Protein AF-A0A9D6GBI6-F1 (afdb_monomer_lite)

Foldseek 3Di:
DQVVCVVVVDDDAAADPPDDQVCCCVPPVHRHDPDQDLQQPDLEAEQDDQDVVVLPDALSSVQSRHHQCGEYEYAPCSCVVHDHDPRYYYDYD

Secondary structure (DSSP, 8-state):
-HHHHHHTT----B--SSS-HHHHHHHH---B-SS---S--EEEEEE-S--HHHHT--HHHHHHHEEEEEEEEESS-TTTTS---TTSEEEE-

Radius of gyration: 13.24 Å; chains: 1; bounding box: 26×38×24 Å

Structure (mmCIF, N/CA/C/O backbone):
data_AF-A0A9D6GBI6-F1
#
_entry.id   AF-A0A9D6GBI6-F1
#
loop_
_atom_site.group_PDB
_atom_site.id
_atom_site.type_symbol
_atom_site.label_atom_id
_atom_site.label_alt_id
_atom_site.label_comp_id
_atom_site.label_asym_id
_atom_site.label_entity_id
_atom_site.label_seq_id
_atom_site.pdbx_PDB_ins_code
_atom_site.Cartn_x
_atom_site.Cartn_y
_atom_site.Cartn_z
_atom_site.occupancy
_atom_site.B_iso_or_equiv
_atom_site.auth_seq_id
_atom_site.auth_comp_id
_atom_site.auth_asym_id
_atom_site.auth_atom_id
_atom_site.pdbx_PDB_model_num
ATOM 1 N N . MET A 1 1 ? -8.690 8.800 -6.043 1.00 94.12 1 MET A N 1
ATOM 2 C CA . MET A 1 1 ? -8.939 7.686 -5.100 1.00 94.12 1 MET A CA 1
ATOM 3 C C . MET A 1 1 ? -8.781 8.107 -3.639 1.00 94.12 1 MET A C 1
ATOM 5 O O . MET A 1 1 ? -9.792 8.161 -2.957 1.00 94.12 1 MET A O 1
ATOM 9 N N . ILE A 1 2 ? -7.579 8.477 -3.168 1.00 97.00 2 ILE A N 1
ATOM 10 C CA . ILE A 1 2 ? -7.317 8.795 -1.743 1.00 97.00 2 ILE A CA 1
ATOM 11 C C . ILE A 1 2 ? -8.312 9.815 -1.162 1.00 97.00 2 ILE A C 1
ATOM 13 O O . ILE A 1 2 ? -8.954 9.534 -0.156 1.00 97.00 2 ILE A O 1
ATOM 17 N N . LYS A 1 3 ? -8.498 10.971 -1.823 1.00 96.69 3 LYS A N 1
ATOM 18 C CA . LYS A 1 3 ? -9.451 12.008 -1.377 1.00 96.69 3 LYS A CA 1
ATOM 19 C C . LYS A 1 3 ? -10.889 11.486 -1.261 1.00 96.69 3 LYS A C 1
ATOM 21 O O . LYS A 1 3 ? -11.571 11.818 -0.304 1.00 96.69 3 LYS A O 1
ATOM 26 N N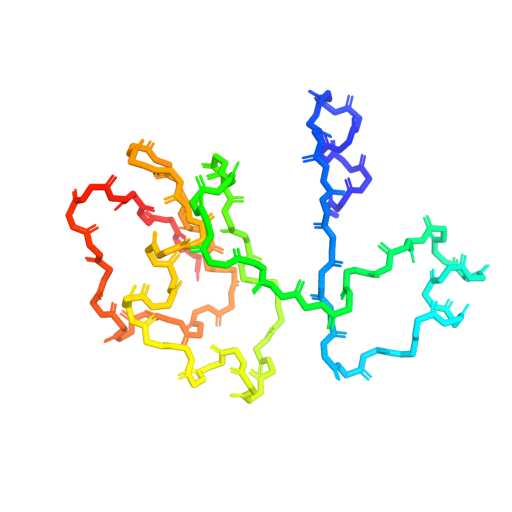 . ALA A 1 4 ? -11.328 10.649 -2.203 1.00 97.56 4 ALA A N 1
ATOM 27 C CA . ALA A 1 4 ? -12.676 10.086 -2.196 1.00 97.56 4 ALA A CA 1
ATOM 28 C C . ALA A 1 4 ? -12.875 9.101 -1.035 1.00 97.56 4 ALA A C 1
ATOM 30 O O . ALA A 1 4 ? -13.886 9.185 -0.350 1.00 97.56 4 ALA A O 1
ATOM 31 N N . LEU A 1 5 ? -11.900 8.225 -0.767 1.00 97.50 5 LEU A N 1
ATOM 32 C CA . LEU A 1 5 ? -11.955 7.304 0.375 1.00 97.50 5 LEU A CA 1
ATOM 33 C C . LEU A 1 5 ? -11.981 8.065 1.709 1.00 97.50 5 LEU A C 1
ATOM 35 O O . LEU A 1 5 ? -12.817 7.774 2.560 1.00 97.50 5 LEU A O 1
ATOM 39 N N . LYS A 1 6 ? -11.136 9.095 1.860 1.00 97.25 6 LYS A N 1
ATOM 40 C CA . LYS A 1 6 ? -11.161 9.973 3.042 1.00 97.25 6 LYS A CA 1
ATOM 41 C C . LYS A 1 6 ? -12.510 10.687 3.200 1.00 97.25 6 LYS A C 1
ATOM 43 O O . LYS A 1 6 ? -13.039 10.739 4.302 1.00 97.25 6 LYS A O 1
ATOM 48 N N . ALA A 1 7 ? -13.097 11.181 2.107 1.00 97.75 7 ALA A N 1
ATOM 49 C CA . ALA A 1 7 ? -14.412 11.832 2.125 1.00 97.75 7 ALA A CA 1
ATOM 50 C C . ALA A 1 7 ? -15.559 10.886 2.532 1.00 97.75 7 ALA A C 1
ATOM 52 O O . ALA A 1 7 ? -16.556 11.347 3.073 1.00 97.75 7 ALA A O 1
ATOM 53 N N . HIS A 1 8 ? -15.403 9.574 2.324 1.00 98.00 8 HIS A N 1
ATOM 54 C CA . HIS A 1 8 ? -16.341 8.547 2.796 1.00 98.00 8 HIS A CA 1
ATOM 55 C C . HIS A 1 8 ? -16.056 8.074 4.235 1.00 98.00 8 HIS A C 1
ATOM 57 O O . HIS A 1 8 ? -16.659 7.109 4.694 1.00 98.00 8 HIS A O 1
ATOM 63 N N . GLY A 1 9 ? -15.153 8.740 4.962 1.00 97.88 9 GLY A N 1
ATOM 64 C CA . GLY A 1 9 ? -14.865 8.447 6.369 1.00 97.88 9 GLY A CA 1
ATOM 65 C C . GLY A 1 9 ? -13.796 7.378 6.602 1.00 97.88 9 GLY A C 1
ATOM 66 O O . GLY A 1 9 ? -13.620 6.935 7.734 1.00 97.88 9 GLY A O 1
ATOM 67 N N . HIS A 1 10 ? -13.059 6.957 5.570 1.00 97.94 10 HIS A N 1
ATOM 68 C CA . HIS A 1 10 ? -11.964 6.003 5.747 1.00 97.94 10 HIS A CA 1
ATOM 69 C C . HIS A 1 10 ? -10.671 6.687 6.205 1.00 97.94 10 HIS A C 1
ATOM 71 O O . HIS A 1 10 ? -10.267 7.725 5.673 1.00 97.94 10 HIS A O 1
ATOM 77 N N . HIS A 1 11 ? -9.961 6.039 7.129 1.00 97.50 11 HIS A N 1
ATOM 78 C CA . HIS A 1 11 ? -8.560 6.342 7.404 1.00 97.50 11 HIS A CA 1
ATOM 79 C C . HIS A 1 11 ? -7.700 5.754 6.283 1.00 97.50 11 HIS A C 1
ATOM 81 O O . HIS A 1 11 ? -7.820 4.574 5.958 1.00 97.50 11 HIS A O 1
ATOM 87 N N . VAL A 1 12 ? -6.869 6.590 5.657 1.00 97.50 12 VAL A N 1
ATOM 88 C CA . VAL A 1 12 ? -6.068 6.196 4.491 1.00 97.50 12 VAL A CA 1
ATOM 89 C C . VAL A 1 12 ? -4.625 6.612 4.700 1.00 97.50 12 VAL A C 1
ATOM 91 O O . VAL A 1 12 ? -4.315 7.808 4.645 1.00 97.50 12 VAL A O 1
ATOM 94 N N . ASP A 1 13 ? -3.777 5.604 4.854 1.00 98.06 13 ASP A N 1
ATOM 95 C CA . ASP A 1 13 ? -2.331 5.729 4.760 1.00 98.06 13 ASP A CA 1
ATOM 96 C C . ASP A 1 13 ? -1.866 5.462 3.327 1.00 98.06 13 ASP A C 1
ATOM 98 O O . ASP A 1 13 ? -2.511 4.734 2.566 1.00 98.06 13 ASP A O 1
ATOM 102 N N . VAL A 1 14 ? -0.743 6.067 2.944 1.00 97.94 14 VAL A N 1
ATOM 103 C CA . VAL A 1 14 ? -0.178 5.951 1.596 1.00 97.94 14 VAL A CA 1
ATOM 104 C C . VAL A 1 14 ? 1.292 5.605 1.725 1.00 97.94 14 VAL A C 1
ATOM 106 O O . VAL A 1 14 ? 2.012 6.285 2.441 1.00 97.94 14 VAL A O 1
ATOM 109 N N . HIS A 1 15 ? 1.741 4.579 1.016 1.00 98.19 15 HIS A N 1
ATOM 110 C CA . HIS A 1 15 ? 3.154 4.248 0.878 1.00 98.19 15 HIS A CA 1
ATOM 111 C C . HIS A 1 15 ? 3.497 4.233 -0.610 1.00 98.19 15 HIS A C 1
ATOM 113 O O . HIS A 1 15 ? 2.828 3.559 -1.398 1.00 98.19 15 HIS A O 1
ATOM 119 N N . ASP A 1 16 ? 4.548 4.949 -0.989 1.00 97.69 16 ASP A N 1
ATOM 120 C CA . ASP A 1 16 ? 5.095 4.947 -2.341 1.00 97.69 16 ASP A CA 1
ATOM 121 C C . ASP A 1 16 ? 6.622 4.899 -2.247 1.00 97.69 16 ASP A C 1
ATOM 123 O O . ASP A 1 16 ? 7.240 5.803 -1.700 1.00 97.69 16 ASP A O 1
ATOM 127 N N . ALA A 1 17 ? 7.220 3.809 -2.732 1.00 96.06 17 ALA A N 1
ATOM 128 C CA . ALA A 1 17 ? 8.663 3.600 -2.676 1.00 96.06 17 ALA A CA 1
ATOM 129 C C . ALA A 1 17 ? 9.440 4.433 -3.708 1.00 96.06 17 ALA A C 1
ATOM 131 O O . ALA A 1 17 ? 10.664 4.502 -3.624 1.00 96.06 17 ALA A O 1
ATOM 132 N N . MET A 1 18 ? 8.752 4.995 -4.705 1.00 96.88 18 MET A N 1
ATOM 133 C CA . MET A 1 18 ? 9.366 5.733 -5.810 1.00 96.88 18 MET A CA 1
ATOM 134 C C . MET A 1 18 ? 9.092 7.236 -5.740 1.00 96.88 18 MET A C 1
ATOM 136 O O . MET A 1 18 ? 9.759 7.996 -6.439 1.00 96.88 18 MET A O 1
ATOM 140 N N . ALA A 1 19 ? 8.110 7.664 -4.946 1.00 97.06 19 ALA A N 1
ATOM 141 C CA . ALA A 1 19 ? 7.784 9.073 -4.779 1.00 97.06 19 ALA A CA 1
ATOM 142 C C . ALA A 1 19 ? 8.689 9.751 -3.743 1.00 97.06 19 ALA A C 1
ATOM 144 O O . ALA A 1 19 ? 9.030 9.169 -2.713 1.00 97.06 19 ALA A O 1
ATOM 145 N N . ASP A 1 20 ? 9.009 11.017 -3.995 1.00 98.00 20 ASP A N 1
ATOM 146 C CA . ASP A 1 20 ? 9.651 11.884 -3.015 1.00 98.00 20 ASP A CA 1
ATOM 147 C C . ASP A 1 20 ? 8.634 12.289 -1.918 1.00 98.00 20 ASP A C 1
ATOM 149 O O . ASP A 1 20 ? 7.564 12.824 -2.243 1.00 98.00 20 ASP A O 1
ATOM 153 N N . PRO A 1 21 ? 8.917 12.034 -0.624 1.00 97.62 21 PRO A N 1
ATOM 154 C CA . PRO A 1 21 ? 7.997 12.375 0.460 1.00 97.62 21 PRO A CA 1
ATOM 155 C C . PRO A 1 21 ? 7.740 13.878 0.625 1.00 97.62 21 PRO A C 1
ATOM 157 O O . PRO A 1 21 ? 6.611 14.262 0.943 1.00 97.62 21 PRO A O 1
ATOM 160 N N . GLU A 1 22 ? 8.747 14.729 0.408 1.00 97.94 22 GLU A N 1
ATOM 161 C CA . GLU A 1 22 ? 8.611 16.184 0.534 1.00 97.94 22 GLU A CA 1
ATOM 162 C C . GLU A 1 22 ? 7.744 16.740 -0.597 1.00 97.94 22 GLU A C 1
ATOM 164 O O . GLU A 1 22 ? 6.861 17.572 -0.365 1.00 97.94 22 GLU A O 1
ATOM 169 N N . GLU A 1 23 ? 7.927 16.246 -1.821 1.00 98.19 23 GLU A N 1
ATOM 170 C CA . GLU A 1 23 ? 7.074 16.616 -2.950 1.00 98.19 23 GLU A CA 1
ATOM 171 C C . GLU A 1 23 ? 5.636 16.119 -2.769 1.00 98.19 23 GLU A C 1
ATOM 173 O O . GLU A 1 23 ? 4.686 16.863 -3.045 1.00 98.19 23 GLU A O 1
ATOM 178 N N . ALA A 1 24 ? 5.449 14.894 -2.267 1.00 97.81 24 ALA A N 1
ATOM 179 C CA . ALA A 1 24 ? 4.128 14.337 -1.988 1.00 97.81 24 ALA A CA 1
ATOM 180 C C . ALA A 1 24 ? 3.354 15.172 -0.953 1.00 97.81 24 ALA A C 1
ATOM 182 O O . ALA A 1 24 ? 2.162 15.455 -1.140 1.00 97.81 24 ALA A O 1
ATOM 183 N N . GLU A 1 25 ? 4.022 15.626 0.109 1.00 97.31 25 GLU A N 1
ATOM 184 C CA . GLU A 1 25 ? 3.413 16.510 1.101 1.00 97.31 25 GLU A CA 1
ATOM 185 C C . GLU A 1 25 ? 3.152 17.905 0.517 1.00 97.31 25 GLU A C 1
ATOM 187 O O . GLU A 1 25 ? 2.019 18.387 0.587 1.00 97.31 25 GLU A O 1
ATOM 192 N N . ARG A 1 26 ? 4.146 18.523 -0.135 1.00 98.00 26 ARG A N 1
ATOM 193 C CA . ARG A 1 26 ? 4.043 19.887 -0.683 1.00 98.00 26 ARG A CA 1
ATOM 194 C C . ARG A 1 26 ? 2.942 20.028 -1.730 1.00 98.00 26 ARG A C 1
ATOM 196 O O . ARG A 1 26 ? 2.220 21.023 -1.723 1.00 98.00 26 ARG A O 1
ATOM 203 N N . PHE A 1 27 ? 2.823 19.069 -2.646 1.00 97.19 27 PHE A N 1
ATOM 204 C CA . PHE A 1 27 ? 1.919 19.187 -3.793 1.00 97.19 27 PHE A CA 1
ATOM 205 C C . PHE A 1 27 ? 0.572 18.493 -3.592 1.00 97.19 27 PHE A C 1
ATOM 207 O O . PHE A 1 27 ? -0.429 18.927 -4.165 1.00 97.19 27 PHE A O 1
ATOM 214 N N . TYR A 1 28 ? 0.517 17.435 -2.778 1.00 95.31 28 TYR A N 1
ATOM 215 C CA . TYR A 1 28 ? -0.697 16.633 -2.608 1.00 95.31 28 TYR A CA 1
ATOM 216 C C . TYR A 1 28 ? -1.224 16.602 -1.170 1.00 95.31 28 TYR A C 1
ATOM 218 O O . TYR A 1 28 ? -2.323 16.081 -0.950 1.00 95.31 28 TYR A O 1
ATOM 226 N N . GLY A 1 29 ? -0.491 17.160 -0.200 1.00 95.88 29 GLY A N 1
ATOM 227 C CA . GLY A 1 29 ? -0.840 17.086 1.221 1.00 95.88 29 GLY A CA 1
ATOM 228 C C . GLY A 1 29 ? -0.805 15.653 1.754 1.00 95.88 29 GLY A C 1
ATOM 229 O O . GLY A 1 29 ? -1.583 15.301 2.646 1.00 95.88 29 GLY A O 1
ATOM 230 N N . LEU A 1 30 ? 0.021 14.790 1.154 1.00 96.44 30 LEU A N 1
ATOM 231 C CA . LEU A 1 30 ? 0.129 13.381 1.511 1.00 96.44 30 LEU A CA 1
ATOM 232 C C . LEU A 1 30 ? 1.422 13.132 2.278 1.00 96.44 30 LEU A C 1
ATOM 234 O O . LEU A 1 30 ? 2.505 13.191 1.710 1.00 96.44 30 LEU A O 1
ATOM 238 N N . LYS A 1 31 ? 1.289 12.772 3.555 1.00 97.38 31 LYS A N 1
ATOM 239 C CA . LYS A 1 31 ? 2.390 12.190 4.320 1.00 97.38 31 LYS A CA 1
ATOM 240 C C . LYS A 1 31 ? 2.522 10.721 3.948 1.00 97.38 31 LYS A C 1
ATOM 242 O O . LYS A 1 31 ? 1.607 9.940 4.218 1.00 97.38 31 LYS A O 1
ATOM 247 N N . LEU A 1 32 ? 3.626 10.371 3.298 1.00 98.12 32 LEU A N 1
ATOM 248 C CA . LEU A 1 32 ? 3.910 8.992 2.922 1.00 98.12 32 LEU A CA 1
ATOM 249 C C . LEU A 1 32 ? 4.418 8.210 4.135 1.00 98.12 32 LEU A C 1
ATOM 251 O O . LEU A 1 32 ? 5.255 8.690 4.899 1.00 98.12 32 LEU A O 1
ATOM 255 N N . LEU A 1 33 ? 3.924 6.987 4.300 1.00 97.81 33 LEU A N 1
ATOM 256 C CA . LEU A 1 33 ? 4.518 6.030 5.214 1.00 97.81 33 LEU A CA 1
ATOM 257 C C . LEU A 1 33 ? 5.925 5.683 4.714 1.00 97.81 33 LEU A C 1
ATOM 259 O O . LEU A 1 33 ? 6.073 5.334 3.543 1.00 97.81 33 LEU A O 1
ATOM 263 N N . PRO A 1 34 ? 6.944 5.702 5.588 1.00 95.88 34 PRO A N 1
ATOM 264 C CA . PRO A 1 34 ? 8.312 5.366 5.199 1.00 95.88 34 PRO A CA 1
ATOM 265 C C . PRO A 1 34 ? 8.522 3.856 5.018 1.00 95.88 34 PRO A C 1
ATOM 267 O O . PRO A 1 34 ? 9.503 3.431 4.415 1.00 95.88 34 PRO A O 1
ATOM 270 N N . ARG A 1 35 ? 7.636 3.033 5.594 1.00 95.25 35 ARG A N 1
ATOM 271 C CA . ARG A 1 35 ? 7.649 1.573 5.475 1.00 95.25 35 ARG A CA 1
ATOM 272 C C . ARG A 1 35 ? 6.265 0.991 5.732 1.00 95.25 35 ARG A C 1
ATOM 274 O O . ARG A 1 35 ? 5.442 1.602 6.409 1.00 95.25 35 ARG A O 1
ATOM 281 N N . LEU A 1 36 ? 6.038 -0.215 5.222 1.00 95.94 36 LEU A N 1
ATOM 282 C CA . LEU A 1 36 ? 4.828 -0.993 5.478 1.00 95.94 36 LEU A CA 1
ATOM 283 C C . LEU A 1 36 ? 5.040 -1.928 6.674 1.00 95.94 36 LEU A C 1
ATOM 285 O 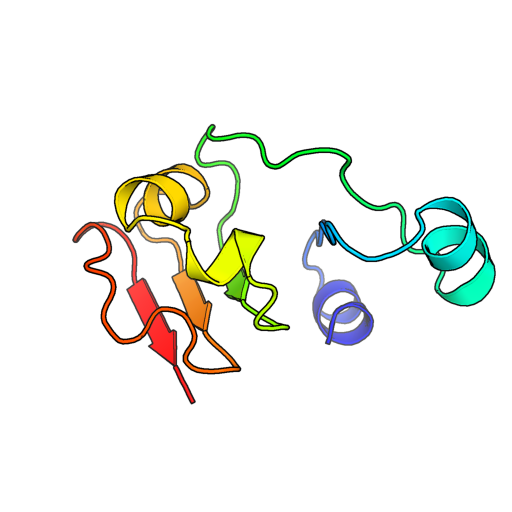O . LEU A 1 36 ? 5.856 -2.850 6.613 1.00 95.94 36 LEU A O 1
ATOM 289 N N . GLU A 1 37 ? 4.288 -1.709 7.750 1.00 93.38 37 GLU A N 1
ATOM 290 C CA . GLU A 1 37 ? 4.315 -2.570 8.934 1.00 93.38 37 GLU A CA 1
ATOM 291 C C . GLU A 1 37 ? 3.493 -3.845 8.703 1.00 93.38 37 GLU A C 1
ATOM 293 O O . GLU A 1 37 ? 2.310 -3.794 8.369 1.00 93.38 37 GLU A O 1
ATOM 298 N N . LYS A 1 38 ? 4.106 -5.014 8.913 1.00 90.62 38 LYS A N 1
ATOM 299 C CA . LYS A 1 38 ? 3.477 -6.335 8.708 1.00 90.62 38 LYS A CA 1
ATOM 300 C C . LYS A 1 38 ? 2.723 -6.812 9.951 1.00 90.62 38 LYS A C 1
ATOM 302 O O . LYS A 1 38 ? 2.981 -7.894 10.473 1.00 90.62 38 LYS A O 1
ATOM 307 N N . ASN A 1 39 ? 1.829 -5.973 10.458 1.00 92.50 39 ASN A N 1
ATOM 308 C CA . ASN A 1 39 ? 1.101 -6.178 11.714 1.00 92.50 39 ASN A CA 1
ATOM 309 C C . ASN A 1 39 ? -0.406 -6.415 11.514 1.00 92.50 39 ASN A C 1
ATOM 311 O O . ASN A 1 39 ? -1.168 -6.327 12.474 1.00 92.50 39 ASN A O 1
ATOM 315 N N . ARG A 1 40 ? -0.838 -6.706 10.278 1.00 91.62 40 ARG A N 1
ATOM 316 C CA . ARG A 1 40 ? -2.244 -6.907 9.895 1.00 91.62 40 ARG A CA 1
ATOM 317 C C . ARG A 1 40 ? -3.161 -5.769 10.368 1.00 91.62 40 ARG A C 1
ATOM 319 O O . ARG A 1 40 ? -4.259 -6.023 10.848 1.00 91.62 40 ARG A O 1
ATOM 326 N N . ALA A 1 41 ? -2.723 -4.515 10.257 1.00 92.19 41 ALA A N 1
ATOM 327 C CA . ALA A 1 41 ? -3.489 -3.371 10.757 1.00 92.19 41 ALA A CA 1
ATOM 328 C C . ALA A 1 41 ? -4.609 -2.887 9.818 1.00 92.19 41 ALA A C 1
ATOM 330 O O . ALA A 1 41 ? -5.511 -2.186 10.280 1.00 92.19 41 ALA A O 1
ATOM 331 N N . TYR A 1 42 ? -4.593 -3.250 8.530 1.00 98.06 42 TYR A N 1
ATOM 332 C CA . TYR A 1 42 ? -5.505 -2.669 7.540 1.00 98.06 42 TYR A CA 1
ATOM 333 C C . TYR A 1 42 ? -6.725 -3.546 7.251 1.00 98.06 42 TYR A C 1
ATOM 335 O O . TYR A 1 42 ? -6.616 -4.757 7.076 1.00 98.06 42 TYR A O 1
ATOM 343 N N . ASP A 1 43 ? -7.896 -2.923 7.132 1.00 98.00 43 ASP A N 1
ATOM 344 C CA . ASP A 1 43 ? -9.121 -3.586 6.660 1.00 98.00 43 ASP A CA 1
ATOM 345 C C . ASP A 1 43 ? -9.114 -3.779 5.130 1.00 98.00 43 ASP A C 1
ATOM 347 O O . ASP A 1 43 ? -9.740 -4.704 4.604 1.00 98.00 43 ASP A O 1
ATOM 351 N N . CYS A 1 44 ? -8.382 -2.921 4.411 1.00 97.81 44 CYS A N 1
ATOM 352 C CA . CYS A 1 44 ? -8.235 -2.964 2.961 1.00 97.81 44 CYS A CA 1
ATOM 353 C C . CYS A 1 44 ? -6.832 -2.509 2.523 1.00 97.81 44 CYS A C 1
ATOM 355 O O . CYS A 1 44 ? -6.345 -1.480 2.987 1.00 97.81 44 CYS A O 1
ATOM 357 N N . LEU A 1 45 ? -6.211 -3.248 1.600 1.00 97.75 45 LEU A N 1
ATOM 358 C CA . L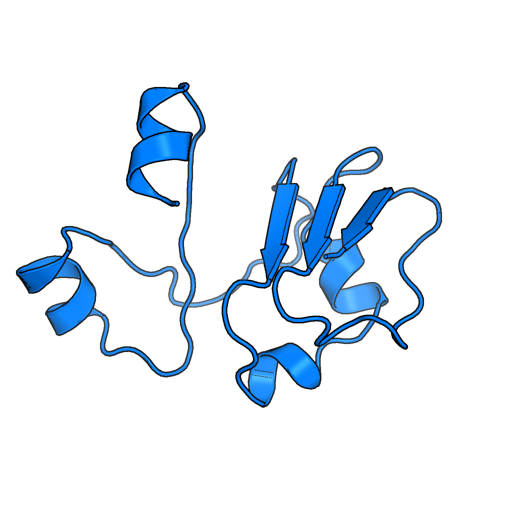EU A 1 45 ? -4.976 -2.877 0.905 1.00 97.75 45 LEU A CA 1
ATOM 359 C C . LEU A 1 45 ? -5.275 -2.655 -0.577 1.00 97.75 45 LEU A C 1
ATOM 361 O O . LEU A 1 45 ? -5.812 -3.543 -1.234 1.00 97.75 45 LEU A O 1
ATOM 365 N N . VAL A 1 46 ? -4.876 -1.507 -1.125 1.00 98.06 46 VAL A N 1
ATOM 366 C CA . VAL A 1 46 ? -5.069 -1.189 -2.547 1.00 98.06 46 VAL A CA 1
ATOM 367 C C . VAL A 1 46 ? -3.727 -1.132 -3.273 1.00 98.06 46 VAL A C 1
ATOM 369 O O . VAL A 1 46 ? -2.908 -0.252 -3.018 1.00 98.06 46 VAL A O 1
ATOM 372 N N . GLY A 1 47 ? -3.520 -2.041 -4.221 1.00 97.50 47 GLY A N 1
ATOM 373 C CA . GLY A 1 47 ? -2.428 -2.001 -5.186 1.00 97.50 47 GLY A CA 1
ATOM 374 C C . GLY A 1 47 ? -2.753 -1.042 -6.329 1.00 97.50 47 GLY A C 1
ATOM 375 O O . GLY A 1 47 ? -3.423 -1.422 -7.287 1.00 97.50 47 GLY A O 1
ATOM 376 N N . ALA A 1 48 ? -2.311 0.213 -6.221 1.00 96.88 48 ALA A N 1
ATOM 377 C CA . ALA A 1 48 ? -2.690 1.271 -7.165 1.00 96.88 48 ALA A CA 1
ATOM 378 C C . ALA A 1 48 ? -1.730 1.439 -8.357 1.00 96.88 48 ALA A C 1
ATOM 380 O O . ALA A 1 48 ? -2.170 1.813 -9.447 1.00 96.88 48 ALA A O 1
ATOM 381 N N . VAL A 1 49 ? -0.431 1.184 -8.157 1.00 96.44 49 VAL A N 1
ATOM 382 C CA . VAL A 1 49 ? 0.626 1.404 -9.158 1.00 96.44 49 VAL A CA 1
ATOM 383 C C . VAL A 1 49 ? 1.616 0.229 -9.126 1.00 96.44 49 VAL A C 1
ATOM 385 O O . VAL A 1 49 ? 2.066 -0.142 -8.039 1.00 96.44 49 VAL A O 1
ATOM 388 N N . PRO A 1 50 ? 1.967 -0.373 -10.280 1.00 97.00 50 PRO A N 1
ATOM 389 C CA . PRO A 1 50 ? 2.751 -1.603 -10.342 1.00 97.00 50 PRO A CA 1
ATOM 390 C C . PRO A 1 50 ? 4.262 -1.329 -10.279 1.00 97.00 50 PRO A C 1
ATOM 392 O O . PRO A 1 50 ? 5.002 -1.619 -11.216 1.00 97.00 50 PRO A O 1
ATOM 395 N N . HIS A 1 51 ? 4.745 -0.742 -9.182 1.00 97.69 51 HIS A N 1
ATOM 396 C CA . HIS A 1 51 ? 6.188 -0.605 -8.966 1.00 97.69 51 HIS A CA 1
ATOM 397 C C . HIS A 1 51 ? 6.834 -1.979 -8.740 1.00 97.69 51 HIS A C 1
ATOM 399 O O . HIS A 1 51 ? 6.252 -2.840 -8.079 1.00 97.69 51 HIS A O 1
ATOM 405 N N . ALA A 1 52 ? 8.062 -2.176 -9.237 1.00 97.50 52 ALA A N 1
ATOM 406 C CA . ALA A 1 52 ? 8.776 -3.458 -9.162 1.00 97.50 52 ALA A CA 1
ATOM 407 C C . ALA A 1 52 ? 8.870 -4.018 -7.731 1.00 97.50 52 ALA A C 1
ATOM 409 O O . ALA A 1 52 ? 8.688 -5.216 -7.520 1.00 97.50 52 ALA A O 1
ATOM 410 N N . VAL A 1 53 ? 9.071 -3.143 -6.739 1.00 97.06 53 VAL A N 1
ATOM 411 C CA . VAL A 1 53 ? 9.102 -3.525 -5.319 1.00 97.06 53 VAL A CA 1
ATOM 412 C C . VAL A 1 53 ? 7.782 -4.138 -4.841 1.00 97.06 53 VAL A C 1
ATOM 414 O O . VAL A 1 53 ? 7.805 -5.072 -4.047 1.00 97.06 53 VAL A O 1
ATOM 417 N N . TYR A 1 54 ? 6.639 -3.669 -5.350 1.00 97.69 54 TYR A N 1
ATOM 418 C CA . TYR A 1 54 ? 5.320 -4.193 -4.991 1.00 97.69 54 TYR A CA 1
ATOM 419 C C . TYR A 1 54 ? 4.952 -5.428 -5.799 1.00 97.69 54 TYR A C 1
ATOM 421 O O . TYR A 1 54 ? 4.373 -6.352 -5.237 1.00 97.69 54 TYR A O 1
ATOM 429 N N . ILE A 1 55 ? 5.328 -5.492 -7.080 1.00 97.81 55 ILE A N 1
ATOM 430 C CA . ILE A 1 55 ? 5.170 -6.705 -7.901 1.00 97.81 55 ILE A CA 1
ATOM 431 C C . ILE A 1 55 ? 5.867 -7.895 -7.224 1.00 97.81 55 ILE A C 1
ATOM 433 O O . ILE A 1 55 ? 5.336 -9.002 -7.209 1.00 97.81 55 ILE A O 1
ATOM 437 N N . ALA A 1 56 ? 7.026 -7.659 -6.604 1.00 97.38 56 ALA A N 1
ATOM 438 C CA . ALA A 1 56 ? 7.785 -8.676 -5.883 1.00 97.38 56 ALA A CA 1
ATOM 439 C C . ALA A 1 56 ? 7.143 -9.136 -4.556 1.00 97.38 56 ALA A C 1
ATOM 441 O O . ALA A 1 56 ? 7.682 -10.027 -3.893 1.00 97.38 56 ALA A O 1
ATOM 442 N N . PHE A 1 57 ? 6.019 -8.552 -4.124 1.00 97.38 57 PHE A N 1
ATOM 443 C CA . PHE A 1 57 ? 5.366 -8.969 -2.886 1.00 97.38 57 PHE A CA 1
ATOM 444 C C . PHE A 1 57 ? 4.803 -10.383 -3.004 1.00 97.38 57 PHE A C 1
ATOM 446 O O . PHE A 1 57 ? 4.001 -10.708 -3.876 1.00 97.38 57 PHE A O 1
ATOM 453 N N . SER A 1 58 ? 5.188 -11.223 -2.046 1.00 96.94 58 SER A N 1
ATOM 454 C CA . SER A 1 58 ? 4.605 -12.548 -1.878 1.00 96.94 58 SER A CA 1
ATOM 455 C C . SER A 1 58 ? 3.200 -12.477 -1.279 1.00 96.94 58 SER A C 1
ATOM 457 O O . SER A 1 58 ? 2.837 -11.518 -0.593 1.00 96.94 58 SER A O 1
ATOM 459 N N . GLY A 1 59 ? 2.439 -13.559 -1.436 1.00 96.25 59 GLY A N 1
ATOM 460 C CA . GLY A 1 59 ? 1.126 -13.710 -0.811 1.00 96.25 59 GLY A CA 1
ATOM 461 C C . GLY A 1 59 ? 1.154 -13.533 0.704 1.00 96.25 59 GLY A C 1
ATOM 462 O O . GLY A 1 59 ? 0.296 -12.852 1.260 1.00 96.25 59 GLY A O 1
ATOM 463 N N . ASN A 1 60 ? 2.193 -14.054 1.365 1.00 96.06 60 ASN A N 1
ATOM 464 C CA . ASN A 1 60 ? 2.411 -13.869 2.802 1.00 96.06 60 ASN A CA 1
ATOM 465 C C . ASN A 1 60 ? 2.635 -12.398 3.160 1.00 96.06 60 ASN A C 1
ATOM 467 O O . ASN A 1 60 ? 2.090 -11.927 4.154 1.00 96.06 60 ASN A O 1
ATOM 471 N N . THR A 1 61 ? 3.398 -11.660 2.345 1.00 96.31 61 THR A N 1
ATOM 472 C CA . THR A 1 61 ? 3.598 -10.217 2.545 1.00 96.31 61 THR A CA 1
ATOM 473 C C . THR A 1 61 ? 2.264 -9.487 2.469 1.00 96.31 61 THR A C 1
ATOM 475 O O . THR A 1 61 ? 1.918 -8.784 3.413 1.00 96.31 61 THR A O 1
ATOM 478 N N . LEU A 1 62 ? 1.474 -9.717 1.419 1.00 96.81 62 LEU A N 1
ATOM 479 C CA . LEU A 1 62 ? 0.166 -9.076 1.260 1.00 96.81 62 LEU A CA 1
ATOM 480 C C . LEU A 1 62 ? -0.794 -9.433 2.403 1.00 96.81 62 LEU A C 1
ATOM 482 O O . LEU A 1 62 ? -1.398 -8.554 3.014 1.00 96.81 62 LEU A O 1
ATOM 486 N N . THR A 1 63 ? -0.868 -10.718 2.750 1.00 96.12 63 THR A N 1
ATOM 487 C CA . THR A 1 63 ? -1.731 -11.229 3.827 1.00 96.12 63 THR A CA 1
ATOM 488 C C . THR A 1 63 ? -1.313 -10.669 5.194 1.00 96.12 63 THR A C 1
ATOM 490 O O . THR A 1 63 ? -2.160 -10.421 6.043 1.00 96.12 63 THR A O 1
ATOM 493 N N . SER A 1 64 ? -0.021 -10.399 5.415 1.00 96.38 64 SER A N 1
ATOM 494 C CA . SER A 1 64 ? 0.476 -9.807 6.668 1.00 96.38 64 SER A CA 1
ATOM 495 C C . SER A 1 64 ? 0.155 -8.319 6.849 1.00 96.38 64 SER A C 1
ATOM 497 O O . SER A 1 64 ? 0.322 -7.799 7.949 1.00 96.38 64 SER A O 1
ATOM 499 N N . LEU A 1 65 ? -0.304 -7.626 5.803 1.00 97.19 65 LEU A N 1
ATOM 500 C CA . LEU A 1 65 ? -0.711 -6.218 5.879 1.00 97.19 65 LEU A CA 1
ATOM 501 C C 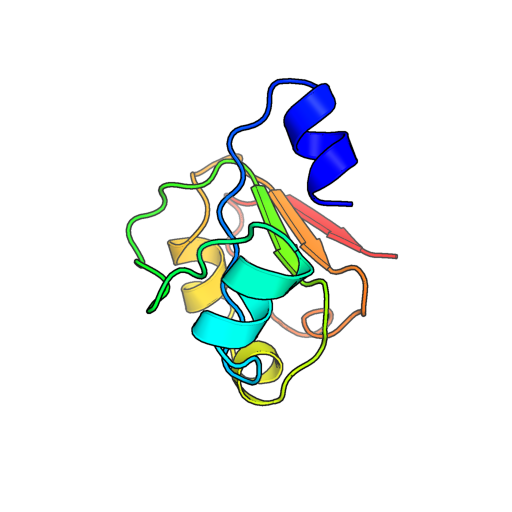. LEU A 1 65 ? -2.200 -6.073 6.215 1.00 97.19 65 LEU A C 1
ATOM 503 O O . LEU A 1 65 ? -2.614 -5.056 6.770 1.00 97.19 65 LEU A O 1
ATOM 507 N N . VAL A 1 66 ? -2.999 -7.100 5.918 1.00 97.56 66 VAL A N 1
ATOM 508 C CA . VAL A 1 66 ? -4.462 -7.049 5.979 1.00 97.56 66 VAL A CA 1
ATOM 509 C C . VAL A 1 66 ? -4.996 -7.934 7.111 1.00 97.56 66 VAL A C 1
ATOM 511 O O . VAL A 1 66 ? -4.540 -9.062 7.327 1.00 97.56 66 VAL A O 1
ATOM 514 N N . LYS A 1 67 ? -5.975 -7.419 7.858 1.00 97.56 67 LYS A N 1
ATOM 515 C CA . LYS A 1 67 ? -6.687 -8.175 8.898 1.00 97.56 67 LYS A CA 1
ATOM 516 C C . LYS A 1 67 ? -7.339 -9.436 8.312 1.00 97.56 67 LYS A C 1
ATOM 518 O O . LYS A 1 67 ? -7.750 -9.423 7.148 1.00 97.56 67 LYS A O 1
ATOM 523 N N . PRO A 1 68 ? -7.518 -10.504 9.110 1.00 96.06 68 PRO A N 1
ATOM 524 C CA . PRO A 1 68 ? -8.408 -11.596 8.731 1.00 96.06 68 PRO A CA 1
ATOM 525 C C . PRO A 1 68 ? -9.800 -11.052 8.377 1.00 96.06 68 PRO A C 1
ATOM 527 O O . PRO A 1 68 ? -10.342 -10.195 9.072 1.00 96.06 68 PRO A O 1
ATOM 530 N N . GLY A 1 69 ? -10.364 -11.517 7.270 1.00 96.56 69 GLY A N 1
ATOM 531 C CA . GLY A 1 69 ? -11.612 -11.021 6.697 1.00 96.56 69 GLY A CA 1
ATOM 532 C C . GLY A 1 69 ? -11.496 -9.679 5.965 1.00 96.56 69 GLY A C 1
ATOM 533 O O . GLY A 1 69 ? -12.528 -9.151 5.548 1.00 96.56 69 GLY A O 1
ATOM 534 N N . GLY A 1 70 ? -10.296 -9.117 5.800 1.00 97.44 70 GLY A N 1
ATOM 535 C CA . GLY A 1 70 ? -10.064 -7.889 5.038 1.00 97.44 70 GLY A CA 1
ATOM 536 C C . GLY A 1 70 ? -10.003 -8.110 3.523 1.00 97.44 70 GLY A C 1
ATOM 537 O O . GLY A 1 70 ? -10.285 -9.203 3.020 1.00 97.44 70 GLY A O 1
ATOM 538 N N . MET A 1 71 ? -9.661 -7.054 2.782 1.00 97.62 71 MET A N 1
ATOM 539 C CA . MET A 1 71 ? -9.661 -7.053 1.315 1.00 97.62 71 MET A CA 1
ATOM 540 C C . MET A 1 71 ? -8.335 -6.578 0.715 1.00 97.62 71 MET A C 1
ATOM 542 O O . MET A 1 71 ? -7.745 -5.606 1.173 1.00 97.62 71 MET A O 1
ATOM 546 N N . ILE A 1 72 ? -7.896 -7.230 -0.357 1.00 97.88 72 ILE A N 1
ATOM 547 C CA . ILE A 1 72 ? -6.841 -6.746 -1.248 1.00 97.88 72 ILE A CA 1
ATOM 548 C C . ILE A 1 72 ? -7.487 -6.368 -2.579 1.00 97.88 72 ILE A C 1
ATOM 550 O O . ILE A 1 72 ? -8.130 -7.196 -3.222 1.00 97.88 72 ILE A O 1
ATOM 554 N N . VAL A 1 73 ? -7.316 -5.114 -2.980 1.00 97.88 73 VAL A N 1
ATOM 555 C CA . VAL A 1 73 ? -7.804 -4.554 -4.239 1.00 97.88 73 VAL A CA 1
ATOM 556 C C . VAL A 1 73 ? 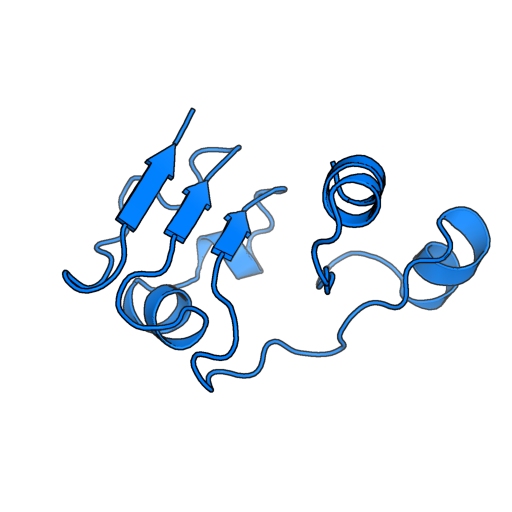-6.616 -4.357 -5.171 1.00 97.88 73 VAL A C 1
ATOM 558 O O . VAL A 1 73 ? -5.782 -3.487 -4.930 1.00 97.88 73 VAL A O 1
ATOM 561 N N . ASP A 1 74 ? -6.526 -5.144 -6.236 1.00 97.38 74 ASP A N 1
ATOM 562 C CA . ASP A 1 74 ? -5.460 -5.036 -7.234 1.00 97.38 74 ASP A CA 1
ATOM 563 C C . ASP A 1 74 ? -5.976 -4.306 -8.481 1.00 97.38 74 ASP A C 1
ATOM 565 O O . ASP A 1 74 ? -6.598 -4.901 -9.360 1.00 97.38 74 ASP A O 1
ATOM 569 N N . LEU A 1 75 ? -5.742 -2.991 -8.552 1.00 96.44 75 LEU A N 1
ATOM 570 C CA . LEU A 1 75 ? -6.266 -2.144 -9.635 1.00 96.44 75 LEU A CA 1
ATOM 571 C C . LEU A 1 75 ? -5.485 -2.279 -10.944 1.00 96.44 75 LEU A C 1
ATOM 573 O O . LEU A 1 75 ? -5.932 -1.788 -11.981 1.00 96.44 75 LEU A O 1
ATOM 577 N N . LYS A 1 76 ? -4.27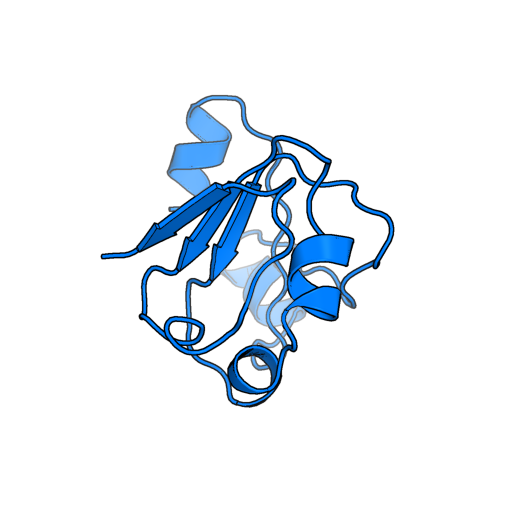7 -2.842 -10.885 1.00 94.50 76 LYS A N 1
ATOM 578 C CA . LYS A 1 76 ? -3.351 -2.922 -12.023 1.00 94.50 76 LYS A CA 1
ATOM 579 C C . LYS A 1 76 ? -2.942 -4.352 -12.358 1.00 94.50 76 LYS A C 1
ATOM 581 O O . LYS A 1 76 ? -2.136 -4.546 -13.263 1.00 94.50 76 LYS A O 1
ATOM 586 N N . GLY A 1 77 ? -3.513 -5.336 -11.669 1.00 96.12 77 GLY A N 1
ATOM 587 C CA . GLY A 1 77 ? -3.289 -6.754 -11.916 1.00 96.12 77 GLY A CA 1
ATOM 588 C C . GLY A 1 77 ? -1.881 -7.240 -11.564 1.00 96.12 77 GLY A C 1
ATOM 589 O O . GLY A 1 77 ? -1.456 -8.266 -12.094 1.00 96.12 77 GLY A O 1
ATOM 590 N N . MET A 1 78 ? -1.140 -6.522 -10.712 1.00 96.44 78 MET A N 1
ATOM 591 C CA . MET A 1 78 ? 0.252 -6.866 -10.390 1.00 96.44 78 MET A CA 1
ATOM 592 C C . MET A 1 78 ? 0.399 -8.118 -9.514 1.00 96.44 78 MET A C 1
ATOM 594 O O . MET A 1 78 ? 1.492 -8.674 -9.424 1.00 96.44 78 MET A O 1
ATOM 598 N N . TRP A 1 79 ? -0.686 -8.585 -8.896 1.00 97.38 79 TRP A N 1
ATOM 599 C CA . TRP A 1 79 ? -0.712 -9.727 -7.983 1.00 97.38 79 TRP A CA 1
ATOM 600 C C . TRP A 1 79 ? -1.648 -10.854 -8.437 1.00 97.38 79 TRP A C 1
ATOM 602 O O . TRP A 1 79 ? -1.896 -11.781 -7.663 1.00 97.38 79 TRP A O 1
ATOM 612 N N . ARG A 1 80 ? -2.136 -10.836 -9.687 1.00 94.88 80 ARG A N 1
ATOM 613 C CA . ARG A 1 80 ? -3.051 -11.865 -10.232 1.00 94.88 80 ARG A CA 1
ATOM 614 C C . ARG A 1 80 ? -2.540 -13.293 -10.015 1.00 94.88 80 ARG A C 1
ATOM 616 O O . ARG A 1 80 ? -3.295 -14.166 -9.601 1.00 94.88 80 ARG A O 1
ATOM 623 N N . HIS A 1 81 ? -1.238 -13.511 -10.202 1.00 94.44 81 HIS A N 1
ATOM 624 C CA . HIS A 1 81 ? -0.594 -14.823 -10.043 1.00 94.44 81 HIS A CA 1
ATOM 625 C C . HIS A 1 81 ? -0.160 -15.153 -8.608 1.00 94.44 81 HIS A C 1
ATOM 627 O O . HIS A 1 81 ? 0.319 -16.254 -8.342 1.00 94.44 81 HIS A O 1
ATOM 633 N N . VAL A 1 82 ? -0.293 -14.215 -7.672 1.00 96.44 82 VAL A N 1
ATOM 634 C CA . VAL A 1 82 ? 0.117 -14.417 -6.281 1.00 96.44 82 VAL A CA 1
ATOM 635 C C . VAL A 1 82 ? -0.973 -15.198 -5.550 1.00 96.44 82 VAL A C 1
ATOM 637 O O . VAL A 1 82 ? -2.146 -14.872 -5.666 1.00 96.44 82 VAL A O 1
ATOM 640 N N . HIS A 1 83 ? -0.623 -16.204 -4.753 1.00 95.62 83 HIS A N 1
ATOM 641 C CA . HIS A 1 83 ? -1.591 -16.893 -3.894 1.00 95.62 83 HIS A CA 1
ATOM 642 C C . HIS A 1 83 ? -1.769 -16.128 -2.570 1.00 95.62 83 HIS A C 1
ATOM 644 O O . HIS A 1 83 ? -0.835 -16.072 -1.776 1.00 95.62 83 HIS A O 1
ATOM 650 N N . ILE A 1 84 ? -2.941 -15.536 -2.316 1.00 93.69 84 ILE A N 1
ATOM 651 C CA . ILE A 1 84 ? -3.256 -14.843 -1.047 1.00 93.69 84 ILE A CA 1
ATOM 652 C C . ILE A 1 84 ? -3.822 -15.844 -0.026 1.00 93.69 84 ILE A C 1
ATOM 654 O O . ILE A 1 84 ? -4.416 -16.849 -0.409 1.00 93.69 84 ILE A O 1
ATOM 658 N N . GLY A 1 85 ? -3.610 -15.593 1.271 1.00 88.75 85 GLY A N 1
ATOM 659 C CA . GLY A 1 85 ? -4.171 -16.415 2.345 1.00 88.75 85 GLY A CA 1
ATOM 660 C C . GLY A 1 85 ? -5.700 -16.500 2.283 1.00 88.75 85 GLY A C 1
ATOM 661 O O . GLY A 1 85 ? -6.372 -15.523 1.958 1.00 88.75 85 GLY A O 1
ATOM 662 N N . GLY A 1 86 ? -6.257 -17.671 2.608 1.00 90.94 86 GLY A N 1
ATOM 663 C CA . GLY A 1 86 ? -7.703 -17.927 2.516 1.00 90.94 86 GLY A CA 1
ATOM 664 C C . GLY A 1 86 ? -8.566 -17.089 3.469 1.00 90.94 86 GLY A C 1
ATOM 665 O O . GLY A 1 86 ? -9.784 -17.055 3.325 1.00 90.94 86 GLY A O 1
ATOM 666 N N . ASP A 1 87 ? -7.949 -16.399 4.427 1.00 93.94 87 ASP A N 1
ATOM 667 C CA . ASP A 1 87 ? -8.592 -15.461 5.342 1.00 93.94 87 ASP A CA 1
ATOM 668 C C . ASP A 1 87 ? -8.742 -14.047 4.759 1.00 93.94 87 ASP A C 1
ATOM 670 O O . ASP A 1 87 ? -9.340 -13.200 5.414 1.00 93.94 87 ASP A O 1
ATOM 674 N N . VAL A 1 88 ? -8.240 -13.756 3.556 1.00 96.50 88 VAL A N 1
ATOM 675 C CA . VAL A 1 88 ? -8.313 -12.421 2.937 1.00 96.50 88 VAL A CA 1
ATOM 676 C C . VAL A 1 88 ? -9.022 -12.497 1.586 1.00 96.50 88 VAL A C 1
ATOM 678 O O . VAL A 1 88 ? -8.779 -13.391 0.778 1.00 96.50 88 VAL A O 1
ATOM 681 N N . ARG A 1 89 ? -9.910 -11.537 1.315 1.00 96.75 89 ARG A N 1
ATOM 682 C CA . ARG A 1 89 ? -10.620 -11.440 0.030 1.00 96.75 89 ARG A CA 1
ATOM 683 C C . ARG A 1 89 ? -9.777 -10.696 -1.003 1.00 96.75 89 ARG A C 1
ATOM 685 O O . ARG A 1 89 ? -9.063 -9.759 -0.651 1.00 96.75 89 ARG A O 1
ATOM 692 N N . ARG A 1 90 ? -9.921 -11.042 -2.284 1.00 95.94 90 ARG A N 1
ATOM 693 C CA . ARG A 1 90 ? -9.362 -10.276 -3.408 1.00 95.94 90 ARG A CA 1
ATOM 694 C C . ARG A 1 90 ? -10.472 -9.676 -4.265 1.00 95.94 90 ARG A C 1
ATOM 696 O O . ARG A 1 90 ? -11.463 -10.345 -4.542 1.00 95.94 90 ARG A O 1
ATOM 703 N N . PHE A 1 91 ? -10.254 -8.447 -4.715 1.00 96.00 91 PHE A N 1
ATOM 704 C CA . PHE A 1 91 ? -10.960 -7.831 -5.832 1.00 96.00 91 PHE A CA 1
ATOM 705 C C . PHE A 1 91 ? -9.937 -7.331 -6.863 1.00 96.00 91 PHE A C 1
ATOM 707 O O . PHE A 1 91 ? -8.927 -6.734 -6.491 1.00 96.00 91 PHE A O 1
ATOM 714 N N . GLU A 1 92 ? -10.179 -7.578 -8.145 1.00 91.19 92 GLU A N 1
ATOM 715 C CA . GLU A 1 92 ? -9.299 -7.191 -9.254 1.00 91.19 92 GLU A CA 1
ATOM 716 C C . GLU A 1 92 ? -10.134 -6.672 -10.433 1.00 91.19 92 GLU A C 1
ATOM 718 O O . GLU A 1 92 ? -11.284 -7.085 -10.601 1.00 91.19 92 GLU A O 1
ATOM 723 N N . ILE A 1 93 ? -9.563 -5.739 -11.207 1.00 80.38 93 ILE A N 1
ATOM 724 C CA . ILE A 1 93 ? -10.145 -5.168 -12.438 1.00 80.38 93 ILE A CA 1
ATOM 725 C C . ILE A 1 93 ? -9.239 -5.513 -13.628 1.00 80.38 93 ILE A C 1
ATOM 727 O O . ILE A 1 93 ? -8.005 -5.660 -13.431 1.00 80.38 93 ILE A O 1
#

Sequence (93 aa):
MIKALKAHGHHVDVHDAMADPEEAERFYGLKLLPRLEKNRAYDCLVGAVPHAVYIAFSGNTLTSLVKPGGMIVDLKGMWRHVHIGGDVRRFEI

pLDDT: mean 96.27, std 2.51, range [80.38, 98.19]